Protein AF-X0UR10-F1 (afdb_monomer_lite)

Foldseek 3Di:
DLQVVLVLQPQSHFDDVVLVVVVVVVVVVPPPPPPDDDDRGSCNPDDDPVD

pLDDT: mean 91.6, std 7.81, range [54.53, 98.31]

Secondary structure (DSSP, 8-state):
-HHHHHHHSTTSS---HHHHHHHHHHHHT-TT--S-----STTTT---TT-

Organism: NCBI:txid412755

Sequence (51 aa):
ALEKLRKACPIGDIGNPEDIAEAVFFLNESKFCVGSSLVIDGGVSIKLSSE

Structure (mmCIF, N/CA/C/O backbone):
data_AF-X0UR10-F1
#
_entry.id   AF-X0UR10-F1
#
loop_
_atom_site.group_PDB
_atom_site.id
_atom_site.type_symbol
_atom_site.label_atom_id
_atom_site.label_alt_id
_atom_site.label_comp_id
_atom_site.label_asym_id
_atom_site.label_entity_id
_atom_site.label_seq_id
_atom_site.pdbx_PDB_ins_code
_atom_site.Cartn_x
_atom_site.Cartn_y
_atom_site.Cartn_z
_atom_site.occupancy
_atom_site.B_iso_or_equiv
_atom_site.auth_seq_id
_atom_site.auth_comp_id
_atom_site.auth_asym_id
_atom_site.auth_atom_id
_atom_site.pdbx_PDB_model_num
ATOM 1 N N . ALA A 1 1 ? 6.334 -9.137 -21.834 1.00 83.94 1 ALA A N 1
ATOM 2 C CA . ALA A 1 1 ? 5.175 -8.537 -21.134 1.00 83.94 1 ALA A CA 1
ATOM 3 C C . ALA A 1 1 ? 5.563 -8.064 -19.733 1.00 83.94 1 ALA A C 1
ATOM 5 O O . ALA A 1 1 ? 5.492 -6.865 -19.505 1.00 83.94 1 ALA A O 1
ATOM 6 N N . LEU A 1 2 ? 6.072 -8.943 -18.855 1.00 87.94 2 LEU A N 1
ATOM 7 C CA . LEU A 1 2 ? 6.534 -8.566 -17.506 1.00 87.94 2 LEU A CA 1
ATOM 8 C C . LEU A 1 2 ? 7.541 -7.410 -17.486 1.00 87.94 2 LEU A C 1
ATOM 10 O O . LEU A 1 2 ? 7.395 -6.491 -16.699 1.00 87.94 2 LEU A O 1
ATOM 14 N N . GLU A 1 3 ? 8.534 -7.411 -18.374 1.00 91.88 3 GLU A N 1
ATOM 15 C CA . GLU A 1 3 ? 9.538 -6.339 -18.385 1.00 91.88 3 GLU A CA 1
ATOM 16 C C . GLU A 1 3 ? 8.939 -4.960 -18.717 1.00 91.88 3 GLU A C 1
ATOM 18 O O . GLU A 1 3 ? 9.406 -3.944 -18.214 1.00 91.88 3 GLU A O 1
ATOM 23 N N . LYS A 1 4 ? 7.866 -4.916 -19.521 1.00 89.38 4 LYS A N 1
ATOM 24 C CA . L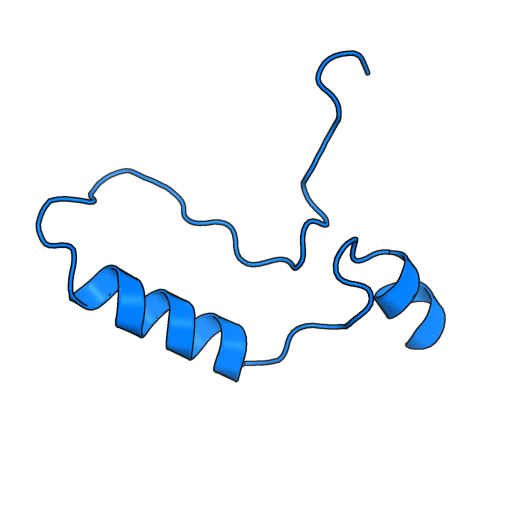YS A 1 4 ? 7.134 -3.667 -19.780 1.00 89.38 4 LYS A CA 1
ATOM 25 C C . LYS A 1 4 ? 6.382 -3.198 -18.534 1.00 89.38 4 LYS A C 1
ATOM 27 O O . LYS A 1 4 ? 6.383 -2.007 -18.264 1.00 89.38 4 LYS A O 1
ATOM 32 N N . LEU A 1 5 ? 5.780 -4.125 -17.784 1.00 87.19 5 LEU A N 1
ATOM 33 C CA . LEU A 1 5 ? 5.104 -3.821 -16.518 1.00 87.19 5 LEU A CA 1
ATOM 34 C C . LEU A 1 5 ? 6.097 -3.317 -15.462 1.00 87.19 5 LEU A C 1
ATOM 36 O O . LEU A 1 5 ? 5.855 -2.280 -14.863 1.00 87.19 5 LEU A O 1
ATOM 40 N N . ARG A 1 6 ? 7.257 -3.969 -15.316 1.00 92.31 6 ARG A N 1
ATOM 41 C CA . ARG A 1 6 ? 8.331 -3.517 -14.415 1.00 92.31 6 ARG A CA 1
ATOM 42 C C . ARG A 1 6 ? 8.793 -2.095 -14.709 1.00 92.31 6 ARG A C 1
ATOM 44 O O . ARG A 1 6 ? 8.926 -1.301 -13.794 1.00 92.31 6 ARG A O 1
ATOM 51 N N . LYS A 1 7 ? 8.994 -1.765 -15.990 1.00 91.12 7 LYS A N 1
ATOM 52 C CA . LYS A 1 7 ? 9.382 -0.410 -16.422 1.00 91.12 7 LYS A CA 1
ATOM 53 C C . LYS A 1 7 ? 8.279 0.633 -16.215 1.00 91.12 7 LYS A C 1
ATOM 55 O O . LYS A 1 7 ? 8.590 1.816 -16.183 1.00 91.12 7 LYS A O 1
ATOM 60 N N . ALA A 1 8 ? 7.015 0.213 -16.132 1.00 88.62 8 ALA A N 1
ATOM 61 C CA . ALA A 1 8 ? 5.889 1.106 -15.875 1.00 88.62 8 ALA A CA 1
ATOM 62 C C . ALA A 1 8 ? 5.728 1.438 -14.383 1.00 88.62 8 ALA A C 1
ATOM 64 O O . ALA A 1 8 ? 5.181 2.487 -14.062 1.00 88.62 8 ALA A O 1
ATOM 65 N N . CYS A 1 9 ? 6.219 0.581 -13.485 1.00 93.00 9 CYS A N 1
ATOM 66 C CA . CYS A 1 9 ? 6.330 0.890 -12.064 1.00 93.00 9 CYS A CA 1
ATOM 67 C C . CYS A 1 9 ? 7.573 1.760 -11.810 1.00 93.00 9 CYS A C 1
ATOM 69 O O . CYS A 1 9 ? 8.681 1.307 -12.102 1.00 93.00 9 CYS A O 1
ATOM 71 N N . PRO A 1 10 ? 7.453 2.959 -11.214 1.00 93.19 10 PRO A N 1
ATOM 72 C CA . PRO A 1 10 ? 8.613 3.778 -10.849 1.00 93.19 10 PRO A CA 1
ATOM 73 C C . PRO A 1 10 ? 9.652 3.078 -9.968 1.00 93.19 10 PRO A C 1
ATOM 75 O O . PRO A 1 10 ? 10.844 3.334 -10.113 1.00 93.19 10 PRO A O 1
ATOM 78 N N . ILE A 1 11 ? 9.223 2.167 -9.091 1.00 93.94 11 ILE A N 1
ATOM 79 C CA . ILE A 1 11 ? 10.136 1.361 -8.266 1.00 93.94 11 ILE A CA 1
ATOM 80 C C . ILE A 1 11 ? 10.925 0.308 -9.073 1.00 93.94 11 ILE A C 1
ATOM 82 O O . ILE A 1 11 ? 11.888 -0.265 -8.573 1.00 93.94 11 ILE A O 1
ATOM 86 N N . GLY A 1 12 ? 10.553 0.066 -10.333 1.00 93.38 12 GLY A N 1
ATOM 87 C CA . GLY A 1 12 ? 11.260 -0.828 -11.252 1.00 93.38 12 GLY A CA 1
ATOM 88 C C . GLY A 1 12 ? 10.893 -2.308 -11.131 1.00 93.38 12 GLY A C 1
ATOM 89 O O . GLY A 1 12 ? 11.478 -3.128 -11.843 1.00 93.38 12 GLY A O 1
ATOM 90 N N . ASP A 1 13 ? 9.923 -2.662 -10.284 1.00 94.88 13 ASP A N 1
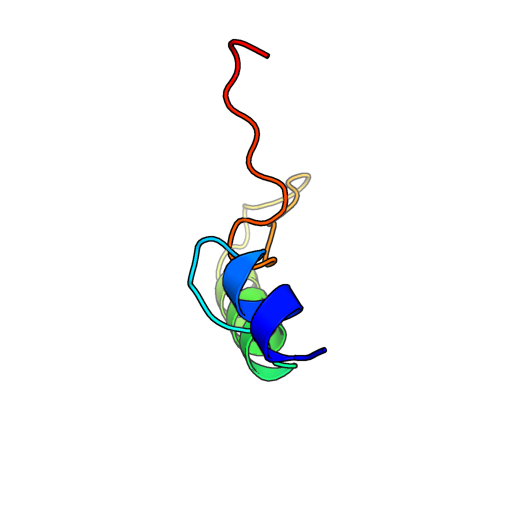ATOM 91 C CA . ASP A 1 13 ? 9.444 -4.037 -10.142 1.00 94.88 13 ASP A CA 1
ATOM 92 C C . ASP A 1 13 ? 7.916 -4.139 -10.031 1.00 94.88 13 ASP A C 1
ATOM 94 O O . ASP A 1 13 ? 7.208 -3.150 -9.836 1.00 94.88 13 ASP A O 1
ATOM 98 N N . ILE A 1 14 ? 7.409 -5.357 -10.216 1.00 93.94 14 ILE A N 1
ATOM 99 C CA . ILE A 1 14 ? 5.998 -5.699 -10.049 1.00 93.94 14 ILE A CA 1
ATOM 100 C C . ILE A 1 14 ? 5.795 -6.125 -8.599 1.00 93.94 14 ILE A C 1
ATOM 102 O O . ILE A 1 14 ? 6.459 -7.052 -8.140 1.00 93.94 14 ILE A O 1
ATOM 106 N N . GLY A 1 15 ? 4.854 -5.472 -7.920 1.00 93.75 15 GLY A N 1
ATOM 107 C CA . GLY A 1 15 ? 4.504 -5.825 -6.551 1.00 93.75 15 GLY A CA 1
ATOM 108 C C . GLY A 1 15 ? 3.951 -7.246 -6.425 1.00 93.75 15 GLY A C 1
ATOM 109 O O . GLY A 1 15 ? 3.392 -7.817 -7.370 1.00 93.75 15 GLY A O 1
ATOM 110 N N . ASN A 1 16 ? 4.102 -7.805 -5.236 1.00 96.00 16 ASN A N 1
ATOM 111 C CA . ASN A 1 16 ? 3.602 -9.110 -4.832 1.00 96.00 16 ASN A CA 1
ATOM 112 C C . ASN A 1 16 ? 2.552 -8.957 -3.705 1.00 96.00 16 ASN A C 1
ATOM 114 O O . ASN A 1 16 ? 2.332 -7.858 -3.189 1.00 96.00 16 ASN A O 1
ATOM 118 N N . PRO A 1 17 ? 1.832 -10.031 -3.338 1.00 98.00 17 PRO A N 1
ATOM 119 C CA . PRO A 1 17 ? 0.863 -9.977 -2.244 1.00 98.00 17 PRO A CA 1
ATOM 120 C C . PRO A 1 17 ? 1.464 -9.583 -0.885 1.00 98.00 17 PRO A C 1
ATOM 122 O O . PRO A 1 17 ? 0.762 -8.989 -0.064 1.00 98.00 17 PRO A O 1
ATOM 125 N N . GLU A 1 18 ? 2.735 -9.901 -0.639 1.00 98.31 18 GLU A N 1
ATOM 126 C CA . GLU A 1 18 ? 3.437 -9.584 0.604 1.00 98.31 18 GLU A CA 1
ATOM 127 C C . GLU A 1 18 ? 3.588 -8.067 0.808 1.00 98.31 18 GLU A C 1
ATOM 129 O O . GLU A 1 18 ? 3.383 -7.599 1.927 1.00 98.31 18 GLU A O 1
ATOM 134 N N . ASP A 1 19 ? 3.788 -7.285 -0.259 1.00 97.31 19 ASP A N 1
ATOM 135 C CA . ASP A 1 19 ? 3.836 -5.813 -0.195 1.00 97.31 19 ASP A CA 1
ATOM 136 C C . ASP A 1 19 ? 2.543 -5.216 0.407 1.00 97.31 19 ASP A C 1
ATOM 138 O O . ASP A 1 19 ? 2.562 -4.229 1.149 1.00 97.31 19 ASP A O 1
ATOM 142 N N . ILE A 1 20 ? 1.390 -5.835 0.125 1.00 97.56 20 ILE A N 1
ATOM 143 C CA . ILE A 1 20 ? 0.099 -5.433 0.704 1.00 97.56 20 ILE A CA 1
ATOM 144 C C . ILE A 1 20 ? -0.013 -5.892 2.159 1.00 97.56 20 ILE A C 1
ATOM 146 O O . ILE A 1 20 ? -0.517 -5.145 3.002 1.00 97.56 20 ILE A O 1
ATOM 150 N N . ALA A 1 21 ? 0.448 -7.105 2.473 1.00 98.06 21 ALA A N 1
ATOM 151 C CA . ALA A 1 21 ? 0.427 -7.628 3.836 1.00 98.06 21 ALA A CA 1
ATOM 152 C C . ALA A 1 21 ? 1.265 -6.757 4.787 1.00 98.06 21 ALA A C 1
ATOM 154 O O . ALA A 1 21 ? 0.806 -6.435 5.885 1.00 98.06 21 ALA A O 1
ATOM 155 N N . GLU A 1 22 ? 2.443 -6.313 4.345 1.00 97.56 22 GLU A N 1
ATOM 156 C CA . GLU A 1 22 ? 3.298 -5.386 5.090 1.00 97.56 22 GLU A CA 1
ATOM 157 C C . GLU A 1 22 ? 2.613 -4.032 5.316 1.00 97.56 22 GLU A C 1
ATOM 159 O O . GLU A 1 22 ? 2.620 -3.515 6.435 1.00 97.56 22 GLU A O 1
ATOM 164 N N . ALA A 1 23 ? 1.942 -3.482 4.298 1.00 96.94 23 ALA A N 1
ATOM 165 C CA . ALA A 1 23 ? 1.199 -2.228 4.429 1.00 96.94 23 ALA A CA 1
ATOM 166 C C . ALA A 1 23 ? 0.025 -2.330 5.420 1.00 96.94 23 ALA A C 1
ATOM 168 O O . ALA A 1 23 ? -0.213 -1.409 6.207 1.00 96.94 23 ALA A O 1
ATOM 169 N N . VAL A 1 24 ? -0.700 -3.454 5.417 1.00 96.31 24 VAL A N 1
ATOM 170 C CA . VAL A 1 24 ? -1.770 -3.724 6.391 1.00 96.31 24 VAL A CA 1
ATOM 171 C C . VAL A 1 24 ? -1.197 -3.867 7.798 1.00 96.31 24 VAL A C 1
ATOM 173 O O . VAL A 1 24 ? -1.753 -3.298 8.738 1.00 96.31 24 VAL A O 1
ATOM 176 N N . PHE A 1 25 ? -0.080 -4.583 7.952 1.00 96.19 25 PHE A N 1
ATOM 177 C CA . PHE A 1 25 ? 0.601 -4.727 9.237 1.00 96.19 25 PHE A CA 1
ATOM 178 C C . PHE A 1 25 ? 1.046 -3.366 9.792 1.00 96.19 25 PHE A C 1
ATOM 180 O O . PHE A 1 25 ? 0.748 -3.053 10.942 1.00 96.19 25 PHE A O 1
ATOM 187 N N . PHE A 1 26 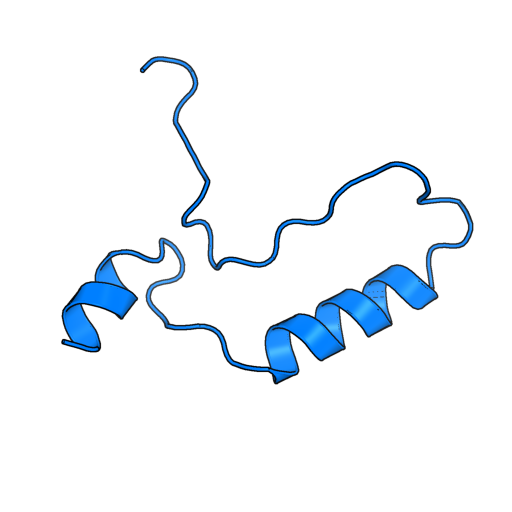? 1.650 -2.522 8.952 1.00 94.81 26 PHE A N 1
ATOM 188 C CA . PHE A 1 26 ? 2.012 -1.147 9.296 1.00 94.81 26 PHE A CA 1
ATOM 189 C C . PHE A 1 26 ? 0.797 -0.313 9.739 1.00 94.81 26 PHE A C 1
ATOM 191 O O . PHE A 1 26 ? 0.837 0.358 10.772 1.00 94.81 26 PHE A O 1
ATOM 198 N N . LEU A 1 27 ? -0.312 -0.364 8.991 1.00 94.88 27 LEU A N 1
ATOM 199 C CA . LEU A 1 27 ? -1.523 0.393 9.328 1.00 94.88 27 LEU A CA 1
ATOM 200 C C . LEU A 1 27 ? -2.196 -0.090 10.615 1.00 94.88 27 LEU A C 1
ATOM 202 O O . LEU A 1 27 ? -2.769 0.723 11.340 1.00 94.88 27 LEU A O 1
ATOM 206 N N . ASN A 1 28 ? -2.117 -1.385 10.921 1.00 94.50 28 ASN A N 1
ATOM 207 C CA . ASN A 1 28 ? -2.712 -1.968 12.121 1.00 94.50 28 ASN A CA 1
ATOM 208 C C . ASN A 1 28 ? -2.156 -1.356 13.423 1.00 94.50 28 ASN A C 1
ATOM 210 O O . ASN A 1 28 ? -2.851 -1.316 14.439 1.00 94.50 28 ASN A O 1
ATOM 214 N N . GLU A 1 29 ? -0.934 -0.821 13.401 1.00 93.94 29 GLU A N 1
ATOM 215 C CA . GLU A 1 29 ? -0.336 -0.144 14.557 1.00 93.94 29 GLU A CA 1
ATOM 216 C C . GLU A 1 29 ? -0.805 1.321 14.718 1.00 93.94 29 GLU A C 1
ATOM 218 O O . GLU A 1 29 ? -0.601 1.934 15.770 1.00 93.94 29 GLU A O 1
ATOM 223 N N . SER A 1 30 ? -1.503 1.890 13.726 1.00 94.06 30 SER A N 1
ATOM 224 C CA . SER A 1 30 ? -1.849 3.317 13.660 1.00 94.06 30 SER A CA 1
ATOM 225 C C . SER A 1 30 ? -3.315 3.610 14.008 1.00 94.06 30 SER A C 1
ATOM 227 O O . SER A 1 30 ? -4.148 3.923 13.159 1.00 94.06 30 SER A O 1
ATOM 229 N N . LYS A 1 31 ? -3.638 3.571 15.308 1.00 92.38 31 LYS A N 1
ATOM 230 C CA . LYS A 1 31 ? -5.016 3.700 15.840 1.00 92.38 31 LYS A CA 1
ATOM 231 C C . LYS A 1 31 ? -5.770 4.986 15.471 1.00 92.38 31 LYS A C 1
ATOM 233 O O . LYS A 1 31 ? -6.988 5.025 15.614 1.00 92.38 31 LYS A O 1
ATOM 238 N N . PHE A 1 32 ? -5.070 6.043 15.064 1.00 94.75 32 PHE A N 1
ATOM 239 C CA . PHE A 1 32 ? -5.672 7.339 14.725 1.00 94.75 32 PHE A CA 1
ATOM 240 C C . PHE A 1 32 ? -5.662 7.634 13.216 1.00 94.75 32 PHE A C 1
ATOM 242 O O . PHE A 1 32 ? -6.191 8.654 12.782 1.00 94.75 32 PHE A O 1
ATOM 249 N N . CYS A 1 33 ? -5.078 6.749 12.401 1.00 93.38 33 CYS A N 1
ATOM 250 C CA . CYS A 1 33 ? -5.076 6.886 10.950 1.00 93.38 33 CYS A CA 1
ATOM 251 C C . CYS A 1 33 ? -6.388 6.330 10.385 1.00 93.38 33 CYS A C 1
ATOM 253 O O . CYS A 1 33 ? -6.510 5.145 10.085 1.00 93.38 33 CYS A O 1
ATOM 255 N N . VAL A 1 34 ? -7.396 7.193 10.283 1.00 93.06 34 VAL A N 1
ATOM 256 C CA . VAL A 1 34 ? -8.735 6.854 9.782 1.00 93.06 34 VAL A CA 1
ATOM 257 C C . VAL A 1 34 ? -9.140 7.795 8.651 1.00 93.06 34 VAL A C 1
ATOM 259 O O . VAL A 1 34 ? -8.689 8.935 8.597 1.00 93.06 34 VAL A O 1
ATOM 262 N N . GLY A 1 35 ? -9.994 7.323 7.738 1.00 95.06 35 GLY A N 1
ATOM 263 C CA . GLY A 1 35 ? -10.516 8.128 6.622 1.00 95.06 35 GLY A CA 1
ATOM 264 C C . GLY A 1 35 ? -9.521 8.406 5.487 1.00 95.06 35 GLY A C 1
ATOM 265 O O . GLY A 1 35 ? -9.884 9.051 4.508 1.00 95.06 35 GLY A O 1
ATOM 266 N N . SER A 1 36 ? -8.293 7.899 5.593 1.00 93.44 36 SER A N 1
ATOM 267 C CA . SER A 1 36 ? -7.231 8.0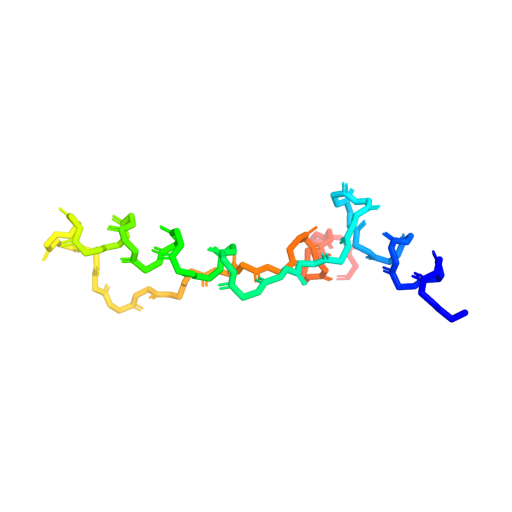76 4.601 1.00 93.44 36 SER A CA 1
ATOM 268 C C . SER A 1 36 ? -7.073 6.836 3.721 1.00 93.44 36 SER A C 1
ATOM 270 O O . SER A 1 36 ? -7.254 5.711 4.181 1.00 93.44 36 SER A O 1
ATOM 272 N N . SER A 1 37 ? -6.689 7.038 2.458 1.00 93.56 37 SER A N 1
ATOM 273 C CA . SER A 1 37 ? -6.242 5.957 1.569 1.00 93.56 37 SER A CA 1
ATOM 274 C C . SER A 1 37 ? -4.720 5.843 1.609 1.00 93.56 37 SER A C 1
ATOM 276 O O . SER A 1 37 ? -4.030 6.855 1.493 1.00 93.56 37 SER A O 1
ATOM 278 N N . LEU A 1 38 ? -4.201 4.621 1.737 1.00 94.44 38 LEU A N 1
ATOM 279 C CA . LEU A 1 38 ? -2.780 4.312 1.574 1.00 94.44 38 LEU A CA 1
ATOM 280 C C . LEU A 1 38 ? -2.581 3.627 0.216 1.00 94.44 38 LEU A C 1
ATOM 282 O O . LEU A 1 38 ? -3.165 2.574 -0.032 1.00 94.44 38 LEU A O 1
ATOM 286 N N . VAL A 1 39 ? -1.790 4.236 -0.669 1.00 95.50 39 VAL A N 1
ATOM 287 C CA . VAL A 1 39 ? -1.535 3.720 -2.023 1.00 95.50 39 VAL A CA 1
ATOM 288 C C . VAL A 1 39 ? -0.269 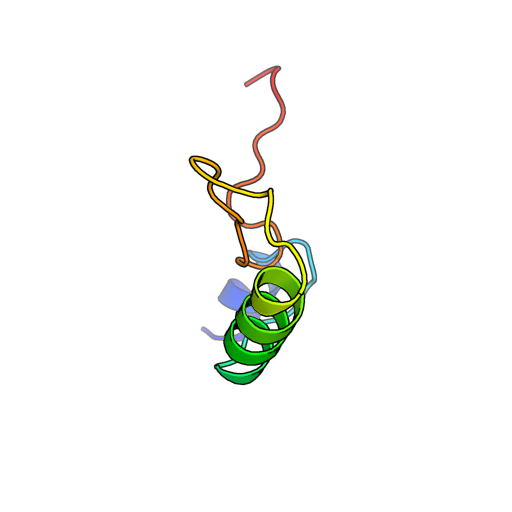2.869 -2.019 1.00 95.50 39 VAL A C 1
ATOM 290 O O . VAL A 1 39 ? 0.800 3.369 -1.680 1.00 95.50 39 VAL A O 1
ATOM 293 N N . ILE A 1 40 ? -0.401 1.602 -2.420 1.00 96.62 40 ILE A N 1
ATOM 294 C CA . ILE A 1 40 ? 0.689 0.622 -2.516 1.00 96.62 40 ILE A CA 1
ATOM 295 C C . ILE A 1 40 ? 0.702 0.059 -3.941 1.00 96.62 40 ILE A C 1
ATOM 297 O O . ILE A 1 40 ? 0.113 -0.981 -4.222 1.00 96.62 40 ILE A O 1
ATOM 301 N N . ASP A 1 41 ? 1.298 0.797 -4.876 1.00 94.94 41 ASP A N 1
ATOM 302 C CA . ASP A 1 41 ? 1.285 0.458 -6.308 1.00 94.94 41 ASP A CA 1
ATOM 303 C C . ASP A 1 41 ? 2.654 0.616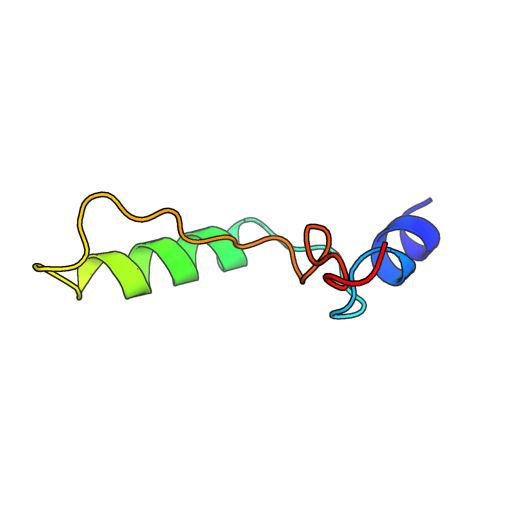 -6.988 1.00 94.94 41 ASP A C 1
ATOM 305 O O . ASP A 1 41 ? 2.744 0.710 -8.211 1.00 94.94 41 ASP A O 1
ATOM 309 N N . GLY A 1 42 ? 3.732 0.704 -6.204 1.00 94.06 42 GLY A N 1
ATOM 310 C CA . GLY A 1 42 ? 5.082 0.926 -6.729 1.00 94.06 42 GLY A CA 1
ATOM 311 C C . GLY A 1 42 ? 5.282 2.286 -7.412 1.00 94.06 42 GLY A C 1
ATOM 312 O O . GLY A 1 42 ? 6.288 2.465 -8.100 1.00 94.06 42 GLY A O 1
ATOM 313 N N . GLY A 1 43 ? 4.349 3.231 -7.234 1.00 93.69 43 GLY A N 1
ATOM 314 C CA . GLY A 1 43 ? 4.389 4.589 -7.775 1.00 93.69 43 GLY A CA 1
ATOM 315 C C . GLY A 1 43 ? 3.607 4.786 -9.076 1.00 93.69 43 GLY A C 1
ATOM 316 O O . GLY A 1 43 ? 3.667 5.868 -9.653 1.00 93.69 43 GLY A O 1
ATOM 317 N N . VAL A 1 44 ? 2.878 3.778 -9.559 1.00 92.88 44 VAL A N 1
ATOM 318 C CA . VAL A 1 44 ? 2.174 3.826 -10.856 1.00 92.88 44 VAL A CA 1
ATOM 319 C C . VAL A 1 44 ? 1.153 4.970 -10.935 1.00 92.88 44 VAL A C 1
ATOM 321 O O . VAL A 1 44 ? 0.964 5.554 -12.001 1.00 92.88 44 VAL A O 1
ATOM 324 N N . SER A 1 45 ? 0.517 5.329 -9.820 1.00 92.00 45 SER A N 1
ATOM 325 C CA . SER A 1 45 ? -0.483 6.404 -9.763 1.00 92.00 45 SER A CA 1
ATOM 326 C C . SER A 1 45 ? 0.110 7.811 -9.641 1.00 92.00 45 SER A C 1
ATOM 328 O O . SER A 1 45 ? -0.647 8.784 -9.659 1.00 92.00 45 SER A O 1
ATOM 330 N N . ILE A 1 46 ? 1.433 7.957 -9.497 1.00 90.88 46 ILE A N 1
ATOM 331 C CA . ILE A 1 46 ? 2.070 9.271 -9.355 1.00 90.88 46 ILE A CA 1
ATOM 332 C C . ILE A 1 46 ? 1.910 10.053 -10.663 1.00 90.88 46 ILE A C 1
ATOM 334 O O . ILE A 1 46 ? 2.354 9.620 -11.724 1.00 90.88 46 ILE A O 1
ATOM 338 N N . LYS A 1 47 ? 1.311 11.242 -10.572 1.00 84.00 47 LYS A N 1
ATOM 339 C CA . LYS A 1 47 ? 1.263 12.233 -11.652 1.00 84.00 47 LYS A CA 1
ATOM 340 C C . LYS A 1 47 ? 1.956 13.503 -11.186 1.00 84.00 47 LYS A C 1
ATOM 342 O O . LYS A 1 47 ? 1.761 13.928 -10.046 1.00 84.00 47 LYS A O 1
ATOM 347 N N . LEU A 1 48 ? 2.763 14.107 -12.052 1.00 79.56 48 LEU A N 1
ATOM 348 C CA . LEU A 1 48 ? 3.312 15.432 -11.784 1.00 79.56 48 LEU A CA 1
ATOM 349 C C . LEU A 1 48 ? 2.173 16.446 -11.899 1.00 79.56 48 LEU A C 1
ATOM 351 O O . LEU A 1 48 ? 1.408 16.418 -12.853 1.00 79.56 48 LEU A O 1
ATOM 355 N N . SER A 1 49 ? 2.055 17.350 -10.928 1.00 70.38 49 SER A N 1
ATOM 356 C CA . SER A 1 49 ? 0.936 18.300 -10.823 1.00 70.38 49 SER A CA 1
ATOM 357 C C . SER A 1 49 ? 0.896 19.373 -11.924 1.00 70.38 49 SER A C 1
ATOM 359 O O . SER A 1 49 ? 0.092 20.297 -11.844 1.00 70.38 49 SER A O 1
ATOM 361 N N . SER A 1 50 ? 1.803 19.304 -12.898 1.00 69.81 50 SER A N 1
ATOM 362 C CA . SER A 1 50 ? 1.912 20.208 -14.046 1.00 69.81 50 SER A CA 1
ATOM 363 C C . SER A 1 50 ? 1.435 19.585 -15.365 1.00 69.81 50 SER A C 1
ATOM 365 O O . SER A 1 50 ? 1.617 20.207 -16.410 1.00 69.81 50 SER A O 1
ATOM 367 N N . GLU A 1 51 ? 0.849 18.387 -15.322 1.00 54.53 51 GLU A N 1
ATOM 368 C CA . GLU A 1 51 ? 0.097 17.770 -16.426 1.00 54.53 51 GLU A CA 1
ATOM 369 C C . GLU A 1 51 ? -1.395 17.673 -16.090 1.00 54.53 51 GLU A C 1
ATOM 371 O O . GLU A 1 51 ? -1.729 17.267 -14.951 1.00 54.53 51 GLU A O 1
#

Radius of gyration: 13.67 Å; chains: 1; bounding box: 22×30×37 Å

InterPro domains:
  IPR002347 Short-chain dehydrogenase/reductase SDR [PF13561] (2-45)
  IPR036291 NAD(P)-binding domain superfamily [SSF51735] (2-46)